Protein AF-A0A7Y2DDF2-F1 (afdb_monomer_lite)

pLDDT: mean 83.32, std 9.78, range [55.88, 95.44]

Sequence (86 aa):
MAVFEGVIYNARLLDDGAPDRLTLTVDAVLRPGDADEGPLLMPVPELIVLIGKPAADRLLPKYRAEGRIISHQGVAHLSFPFWEPG

Structure (mmCIF, N/CA/C/O backbone):
data_AF-A0A7Y2DDF2-F1
#
_entry.id   AF-A0A7Y2DDF2-F1
#
loop_
_atom_site.group_PDB
_atom_site.id
_atom_site.type_symbol
_atom_site.label_atom_id
_atom_site.label_alt_id
_atom_site.label_comp_id
_atom_site.label_asym_id
_atom_site.label_entity_id
_atom_site.label_seq_id
_atom_site.pdbx_PDB_ins_code
_atom_site.Cartn_x
_atom_site.Cartn_y
_atom_site.Cartn_z
_atom_site.occupancy
_atom_site.B_iso_or_equiv
_atom_site.auth_seq_id
_atom_site.auth_comp_id
_atom_site.auth_asym_id
_atom_site.auth_atom_id
_atom_site.pdbx_PDB_model_num
ATOM 1 N N . MET A 1 1 ? 5.549 -12.649 -2.991 1.00 65.00 1 MET A N 1
ATOM 2 C CA . MET A 1 1 ? 4.735 -11.816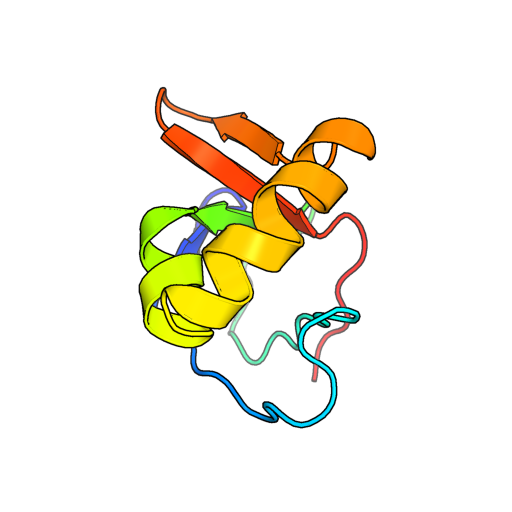 -2.087 1.00 65.00 1 MET A CA 1
ATOM 3 C C . MET A 1 1 ? 3.899 -12.740 -1.218 1.00 65.00 1 MET A C 1
ATOM 5 O O . MET A 1 1 ? 3.617 -13.846 -1.661 1.00 65.00 1 MET A O 1
ATOM 9 N N . ALA A 1 2 ? 3.561 -12.345 0.005 1.00 72.75 2 ALA A N 1
ATOM 10 C CA . ALA A 1 2 ? 2.670 -13.101 0.884 1.00 72.75 2 ALA A CA 1
ATOM 11 C C . ALA A 1 2 ? 1.567 -12.177 1.408 1.00 72.75 2 ALA A C 1
ATOM 13 O O . ALA A 1 2 ? 1.820 -10.997 1.635 1.00 72.75 2 ALA A O 1
ATOM 14 N N . VAL A 1 3 ? 0.361 -12.709 1.586 1.00 72.75 3 VAL A N 1
ATOM 15 C CA . VAL A 1 3 ? -0.761 -12.004 2.212 1.00 72.75 3 VAL A CA 1
ATOM 16 C C . VAL A 1 3 ? -1.221 -12.838 3.397 1.00 72.75 3 VAL A C 1
ATOM 18 O O . VAL A 1 3 ? -1.319 -14.057 3.279 1.00 72.75 3 VAL A O 1
ATOM 21 N N . PHE A 1 4 ? -1.447 -12.194 4.536 1.00 77.19 4 PHE A N 1
ATOM 22 C CA . PHE A 1 4 ? -2.021 -12.826 5.719 1.00 77.19 4 PHE A CA 1
ATOM 23 C C . PHE A 1 4 ? -2.936 -11.819 6.409 1.00 77.19 4 PHE A C 1
ATOM 25 O O . PHE A 1 4 ? -2.520 -10.683 6.636 1.00 77.19 4 PHE A O 1
ATOM 32 N N . GLU A 1 5 ? -4.180 -12.218 6.689 1.00 78.31 5 GLU A N 1
ATOM 33 C CA . GLU A 1 5 ? -5.214 -11.347 7.279 1.00 78.31 5 GLU A CA 1
ATOM 34 C C . GLU A 1 5 ? -5.365 -9.998 6.536 1.00 78.31 5 GLU A C 1
ATOM 36 O O . GLU A 1 5 ? -5.501 -8.935 7.141 1.00 78.31 5 GLU A O 1
ATOM 41 N N . GLY A 1 6 ? -5.284 -10.020 5.200 1.00 79.81 6 GLY A N 1
ATOM 42 C CA . GLY A 1 6 ? -5.380 -8.823 4.361 1.00 79.81 6 GLY A CA 1
ATOM 43 C C . GLY A 1 6 ? -4.146 -7.910 4.368 1.00 79.81 6 GLY A C 1
ATOM 44 O O . GLY A 1 6 ? -4.139 -6.908 3.656 1.00 79.81 6 GLY A O 1
ATOM 45 N N . VAL A 1 7 ? -3.083 -8.230 5.113 1.00 83.06 7 VAL A N 1
ATOM 46 C CA . VAL A 1 7 ? -1.832 -7.453 5.130 1.00 83.06 7 VAL A CA 1
ATOM 47 C C . VAL A 1 7 ? -0.825 -8.034 4.141 1.00 83.06 7 VAL A C 1
ATOM 49 O O . VAL A 1 7 ? -0.587 -9.241 4.098 1.00 83.06 7 VAL A O 1
ATOM 52 N N . ILE A 1 8 ? -0.229 -7.154 3.336 1.00 85.44 8 ILE A N 1
ATOM 53 C CA . ILE A 1 8 ? 0.770 -7.491 2.323 1.00 85.44 8 ILE A CA 1
ATOM 54 C C . ILE A 1 8 ? 2.152 -7.539 2.972 1.00 85.44 8 ILE A C 1
ATOM 56 O O . ILE A 1 8 ? 2.570 -6.589 3.629 1.00 85.44 8 ILE A O 1
ATOM 60 N N . TYR A 1 9 ? 2.875 -8.622 2.701 1.00 79.50 9 TYR A N 1
ATOM 61 C CA . TYR A 1 9 ? 4.261 -8.839 3.094 1.00 79.50 9 TYR A CA 1
ATOM 62 C C . TYR A 1 9 ? 5.115 -9.212 1.879 1.00 79.50 9 TYR A C 1
ATOM 64 O O . TYR A 1 9 ? 4.657 -9.890 0.949 1.00 79.50 9 TYR A O 1
ATOM 72 N N . ASN A 1 10 ? 6.404 -8.870 1.919 1.00 79.75 10 ASN A N 1
ATOM 73 C CA . ASN A 1 10 ? 7.385 -9.268 0.904 1.00 79.75 10 ASN A CA 1
ATOM 74 C C . ASN A 1 10 ? 6.973 -8.827 -0.512 1.00 79.75 10 ASN A C 1
ATOM 76 O O . ASN A 1 10 ? 6.955 -9.635 -1.454 1.00 79.75 10 ASN A O 1
ATOM 80 N N . ALA A 1 11 ? 6.595 -7.557 -0.651 1.00 83.06 11 ALA A N 1
ATOM 81 C CA . ALA A 1 11 ? 6.312 -6.954 -1.946 1.00 83.06 11 ALA A CA 1
ATOM 82 C C . ALA A 1 11 ? 7.598 -6.464 -2.630 1.00 83.06 11 ALA A C 1
ATOM 84 O O . ALA A 1 11 ? 8.627 -6.238 -1.995 1.00 83.06 11 ALA A O 1
ATOM 85 N N . ARG A 1 12 ? 7.539 -6.305 -3.954 1.00 84.00 12 ARG A N 1
ATOM 86 C CA . ARG A 1 12 ? 8.604 -5.688 -4.753 1.00 84.00 12 ARG A CA 1
ATOM 87 C C . ARG A 1 12 ? 7.994 -4.686 -5.720 1.00 84.00 12 ARG A C 1
ATOM 89 O O . ARG A 1 12 ? 6.909 -4.931 -6.244 1.00 84.00 12 ARG A O 1
ATOM 96 N N . LEU A 1 13 ? 8.695 -3.586 -5.969 1.00 82.50 13 LEU A N 1
ATOM 97 C CA . LEU A 1 13 ? 8.294 -2.627 -6.991 1.00 82.50 13 LEU A CA 1
ATOM 98 C C . LEU A 1 13 ? 8.578 -3.225 -8.374 1.00 82.50 13 LEU A C 1
ATOM 100 O O . LEU A 1 13 ? 9.683 -3.711 -8.615 1.00 82.50 13 LEU A O 1
ATOM 104 N N . LEU A 1 14 ? 7.572 -3.236 -9.249 1.00 84.12 14 LEU A N 1
ATOM 105 C CA . LEU A 1 14 ? 7.697 -3.762 -10.613 1.00 84.12 14 LEU A CA 1
ATOM 106 C C . LEU A 1 14 ? 7.988 -2.660 -11.639 1.00 84.12 14 LEU A C 1
ATOM 108 O O . LEU A 1 14 ? 8.744 -2.897 -12.574 1.00 84.12 14 LEU A O 1
ATOM 112 N N . ASP A 1 15 ? 7.403 -1.477 -11.446 1.00 80.19 15 ASP A N 1
ATOM 113 C CA . ASP A 1 15 ? 7.548 -0.308 -12.314 1.00 80.19 15 ASP A CA 1
ATOM 114 C C . ASP A 1 15 ? 7.458 0.968 -11.461 1.00 80.19 15 ASP A C 1
ATOM 116 O O . ASP A 1 15 ? 6.567 1.098 -10.617 1.00 80.19 15 ASP A O 1
ATOM 120 N N . ASP A 1 16 ? 8.397 1.891 -11.656 1.00 79.12 16 ASP A N 1
ATOM 121 C CA . ASP A 1 16 ? 8.487 3.174 -10.957 1.00 79.12 16 ASP A CA 1
ATOM 122 C C . ASP A 1 16 ? 8.121 4.380 -11.841 1.00 79.12 16 ASP A C 1
ATOM 124 O O . ASP A 1 16 ? 8.128 5.518 -11.363 1.00 79.12 16 ASP A O 1
ATOM 128 N N . GLY A 1 17 ? 7.738 4.152 -13.103 1.00 81.69 17 GLY A N 1
ATOM 129 C CA . GLY A 1 17 ? 7.449 5.199 -14.084 1.00 81.69 17 GLY A CA 1
ATOM 130 C C . GLY A 1 17 ? 6.201 6.038 -13.784 1.00 81.69 17 GLY A C 1
ATOM 131 O O . GLY A 1 17 ? 6.090 7.168 -14.264 1.00 81.69 17 GLY A O 1
ATOM 132 N N . ALA A 1 18 ? 5.273 5.526 -12.967 1.00 78.81 18 ALA A N 1
ATOM 133 C CA . ALA A 1 18 ? 4.027 6.202 -12.590 1.00 78.81 18 ALA A CA 1
ATOM 134 C C . ALA A 1 18 ? 3.715 6.044 -11.086 1.00 78.81 18 ALA A C 1
ATOM 136 O O . ALA A 1 18 ? 2.750 5.378 -10.700 1.00 78.81 18 ALA A O 1
ATOM 137 N N . PRO A 1 19 ? 4.508 6.662 -10.193 1.00 75.88 19 PRO A N 1
ATOM 138 C CA . PRO A 1 19 ? 4.402 6.423 -8.754 1.00 75.88 19 PRO A CA 1
ATOM 139 C C . PRO A 1 19 ? 3.099 6.978 -8.149 1.00 75.88 19 PRO A C 1
ATOM 141 O O . PRO A 1 19 ? 2.713 6.594 -7.051 1.00 75.88 19 PRO A O 1
ATOM 144 N N . 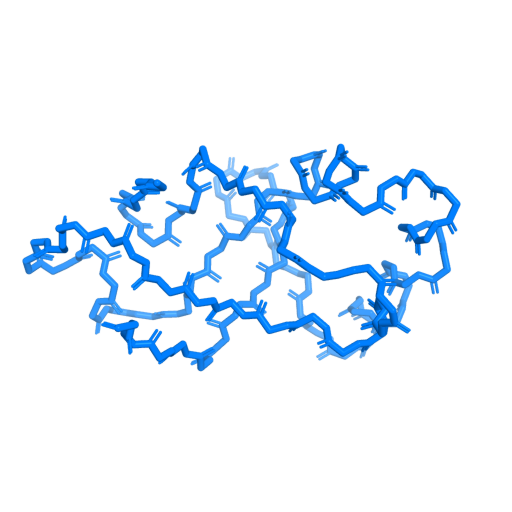ASP A 1 20 ? 2.406 7.885 -8.838 1.00 77.94 20 ASP A N 1
ATOM 145 C CA . ASP A 1 20 ? 1.094 8.419 -8.458 1.00 77.94 20 ASP A CA 1
ATOM 146 C C . ASP A 1 20 ? -0.084 7.492 -8.793 1.00 77.94 20 ASP A C 1
ATOM 148 O O . ASP A 1 20 ? -1.202 7.749 -8.348 1.00 77.94 20 ASP A O 1
ATOM 152 N N . ARG A 1 21 ? 0.156 6.408 -9.539 1.00 77.56 21 ARG A N 1
ATOM 153 C CA . ARG A 1 21 ? -0.847 5.408 -9.925 1.00 77.56 21 ARG A CA 1
ATOM 154 C C . ARG A 1 21 ? -0.421 4.008 -9.499 1.00 77.56 21 ARG A C 1
ATOM 156 O O . ARG A 1 21 ? -0.372 3.094 -10.314 1.00 77.56 21 ARG A O 1
ATOM 163 N N . LEU A 1 22 ? -0.112 3.843 -8.214 1.00 78.44 22 LEU A N 1
ATOM 164 C CA . LEU A 1 22 ? 0.274 2.538 -7.679 1.00 78.44 22 LEU A CA 1
ATOM 165 C C . LEU A 1 22 ? -0.848 1.514 -7.859 1.00 78.44 22 LEU A C 1
ATOM 167 O O . LEU A 1 22 ? -1.928 1.646 -7.275 1.00 78.44 22 LEU A O 1
ATOM 171 N N . THR A 1 23 ? -0.544 0.480 -8.630 1.00 79.25 23 THR A N 1
ATOM 172 C CA . THR A 1 23 ? -1.343 -0.730 -8.789 1.00 79.25 23 THR A CA 1
ATOM 173 C C . THR A 1 23 ? -0.698 -1.871 -8.009 1.00 79.25 23 THR A C 1
ATOM 175 O O . THR A 1 23 ? 0.518 -1.907 -7.814 1.00 79.25 23 THR A O 1
ATOM 178 N N . LEU A 1 24 ? -1.528 -2.789 -7.517 1.00 80.12 24 LEU A N 1
ATOM 179 C CA . LEU A 1 24 ? -1.076 -3.984 -6.816 1.00 80.12 24 LEU A CA 1
ATOM 180 C C . LEU A 1 24 ? -1.437 -5.205 -7.655 1.00 80.12 24 LEU A C 1
ATOM 182 O O . LEU A 1 24 ? -2.617 -5.499 -7.838 1.00 80.12 24 LEU A O 1
ATOM 186 N N . THR A 1 25 ? -0.416 -5.917 -8.120 1.00 74.69 25 THR A N 1
ATOM 187 C CA . THR A 1 25 ? -0.567 -7.238 -8.735 1.00 74.69 25 THR A CA 1
ATOM 188 C C . THR A 1 25 ? -0.226 -8.297 -7.702 1.00 74.69 25 THR A C 1
ATOM 190 O O . THR A 1 25 ? 0.847 -8.248 -7.089 1.00 74.69 25 THR A O 1
ATOM 193 N N . VAL A 1 26 ? -1.135 -9.251 -7.503 1.00 71.56 26 VAL A N 1
ATOM 194 C CA . VAL A 1 26 ? -0.956 -10.318 -6.520 1.00 71.56 26 VAL A CA 1
ATOM 195 C C . VAL A 1 26 ? -0.536 -11.608 -7.208 1.00 71.56 26 VAL A C 1
ATOM 197 O O . VAL A 1 26 ? -1.351 -12.282 -7.823 1.00 71.56 26 VAL A O 1
ATOM 200 N N . ASP A 1 27 ? 0.745 -11.952 -7.058 1.00 70.12 27 ASP A N 1
ATOM 201 C CA . ASP A 1 27 ? 1.296 -13.274 -7.378 1.00 70.12 27 ASP A CA 1
ATOM 202 C C . ASP A 1 27 ? 1.635 -13.994 -6.061 1.00 70.12 27 ASP A C 1
ATOM 204 O O . ASP A 1 27 ? 2.747 -13.903 -5.518 1.00 70.12 27 ASP A O 1
ATOM 208 N N . ALA A 1 28 ? 0.600 -14.583 -5.462 1.00 67.75 28 ALA A N 1
ATOM 209 C CA . ALA A 1 28 ? 0.669 -15.312 -4.204 1.00 67.75 28 ALA A CA 1
ATOM 210 C C . ALA A 1 28 ? -0.348 -16.459 -4.197 1.00 67.75 28 ALA A C 1
ATOM 212 O O . ALA A 1 28 ? -1.442 -16.341 -4.745 1.00 67.75 28 ALA A O 1
ATOM 213 N N . VAL A 1 29 ? -0.008 -17.560 -3.521 1.00 69.25 29 VAL A N 1
ATOM 214 C CA . VAL A 1 29 ? -0.990 -18.602 -3.198 1.00 69.25 29 VAL A CA 1
ATOM 215 C C . VAL A 1 29 ? -1.885 -18.060 -2.089 1.00 69.25 29 VAL A C 1
ATOM 217 O O . VAL A 1 29 ? -1.453 -17.989 -0.940 1.00 69.25 29 VAL A O 1
ATOM 220 N N . LEU A 1 30 ? -3.107 -17.668 -2.443 1.00 73.56 30 LEU A N 1
ATOM 221 C CA . LEU A 1 30 ? -4.117 -17.196 -1.499 1.00 73.56 30 LEU A CA 1
ATOM 222 C C . LEU A 1 30 ? -4.923 -18.379 -0.959 1.00 73.56 30 LEU A C 1
ATOM 224 O O . LEU A 1 30 ? -5.341 -19.263 -1.712 1.00 73.56 30 LEU A O 1
ATOM 228 N N . ARG A 1 31 ? -5.137 -18.407 0.353 1.00 75.38 31 ARG A N 1
ATOM 229 C CA . ARG A 1 31 ? -6.087 -19.301 1.015 1.00 75.38 31 ARG A CA 1
ATOM 230 C C . ARG A 1 31 ? -7.396 -18.553 1.270 1.00 75.38 31 ARG A C 1
ATOM 232 O O . ARG A 1 31 ? -7.388 -17.323 1.314 1.00 75.38 31 ARG A O 1
ATOM 239 N N . PRO A 1 32 ? -8.509 -19.282 1.474 1.00 75.31 32 PRO A N 1
ATOM 240 C CA . PRO A 1 32 ? -9.761 -18.659 1.882 1.00 75.31 32 PRO A CA 1
ATOM 241 C C . PRO A 1 32 ? -9.554 -17.737 3.090 1.00 75.31 32 PRO A C 1
ATOM 243 O O . PRO A 1 32 ? -9.003 -18.175 4.102 1.00 75.31 32 PRO A O 1
ATOM 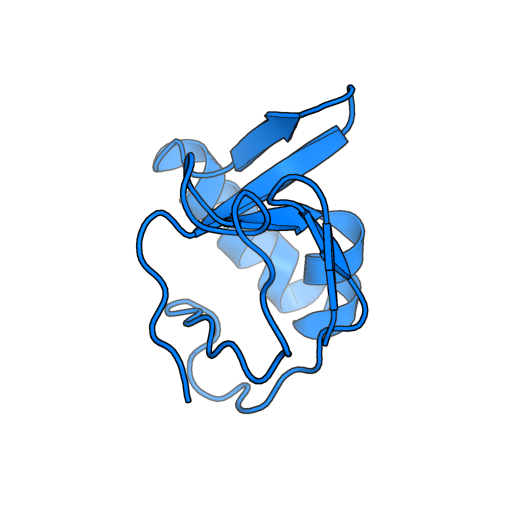246 N N . GLY A 1 33 ? -9.981 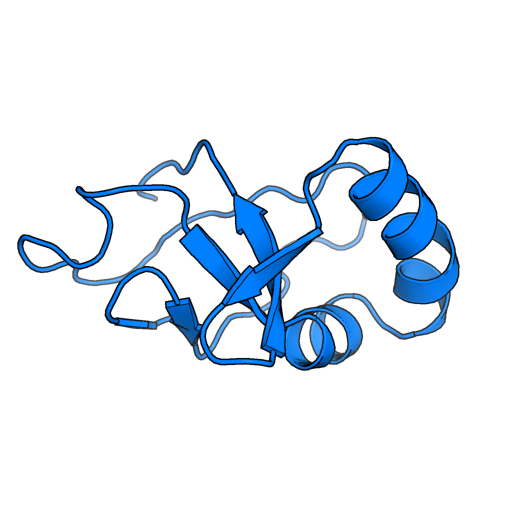-16.482 2.958 1.00 72.00 33 GLY A N 1
ATOM 247 C CA . GLY A 1 33 ? -9.841 -15.444 3.986 1.00 72.00 33 GLY A CA 1
ATOM 248 C C . GLY A 1 33 ? -8.577 -14.578 3.892 1.00 72.00 33 GLY A C 1
ATOM 249 O O . GLY A 1 33 ? -8.513 -13.550 4.559 1.00 72.00 33 GLY A O 1
ATOM 250 N N . ASP A 1 34 ? -7.596 -14.910 3.044 1.00 72.88 34 ASP A N 1
ATOM 251 C CA . ASP A 1 34 ? -6.379 -14.089 2.915 1.00 72.88 34 ASP A CA 1
ATOM 252 C C . ASP A 1 34 ? -6.650 -12.752 2.201 1.00 72.88 34 ASP A C 1
ATOM 254 O O . ASP A 1 34 ? -6.044 -11.736 2.545 1.00 72.88 34 ASP A O 1
ATOM 258 N N . ALA A 1 35 ? -7.556 -12.740 1.217 1.00 71.94 35 ALA A N 1
ATOM 259 C CA . ALA A 1 35 ? -7.869 -11.559 0.400 1.00 71.94 35 ALA A CA 1
ATOM 260 C C . ALA A 1 35 ? -9.375 -11.357 0.137 1.00 71.94 35 ALA A C 1
ATOM 262 O O . ALA A 1 35 ? -9.761 -10.436 -0.586 1.00 71.94 35 ALA A O 1
ATOM 263 N N . ASP A 1 36 ? -10.219 -12.214 0.716 1.00 70.25 36 ASP A N 1
ATOM 264 C CA . ASP A 1 36 ? -11.636 -12.334 0.350 1.00 70.25 36 ASP A CA 1
ATOM 265 C C . ASP A 1 36 ? -12.552 -11.423 1.190 1.00 70.25 36 ASP A C 1
ATOM 267 O O . ASP A 1 36 ? -13.704 -11.187 0.829 1.00 70.25 36 ASP A O 1
ATOM 271 N N . GLU A 1 37 ? -12.052 -10.903 2.317 1.00 71.00 37 GLU A N 1
ATOM 272 C CA . GLU A 1 37 ? -12.855 -10.198 3.329 1.00 71.00 37 GLU A CA 1
ATOM 273 C C . GLU A 1 37 ? -12.690 -8.668 3.312 1.00 71.00 37 GLU A C 1
ATOM 275 O O . GLU A 1 37 ? -13.311 -7.965 4.113 1.00 71.00 37 GLU A O 1
ATOM 280 N N . GLY A 1 38 ? -11.880 -8.111 2.405 1.00 77.88 38 GLY A N 1
ATOM 281 C CA . GLY A 1 38 ? -11.661 -6.669 2.374 1.00 77.88 38 GLY A CA 1
ATOM 282 C C . GLY A 1 38 ? -10.481 -6.197 1.524 1.00 77.88 38 GLY A C 1
ATOM 283 O O . GLY A 1 38 ? -9.919 -6.961 0.741 1.00 77.88 38 GLY A O 1
ATOM 284 N N . PRO A 1 39 ? -10.111 -4.910 1.649 1.00 85.38 39 PRO A N 1
ATOM 285 C CA . PRO A 1 39 ? -8.969 -4.353 0.940 1.00 85.38 39 PRO A CA 1
ATOM 286 C C . PRO A 1 39 ? -7.658 -4.996 1.393 1.00 85.38 39 PRO A C 1
ATOM 288 O O . PRO A 1 39 ? -7.470 -5.262 2.579 1.00 85.38 39 PRO A O 1
ATOM 291 N N . LEU A 1 40 ? -6.705 -5.111 0.470 1.00 88.50 40 LEU A N 1
ATOM 292 C CA . LEU A 1 40 ? -5.332 -5.459 0.824 1.00 88.50 40 LEU A CA 1
ATOM 293 C C . LEU A 1 40 ? -4.598 -4.236 1.379 1.00 88.50 40 LEU A C 1
ATOM 295 O O . LEU A 1 40 ? -4.770 -3.110 0.901 1.00 88.50 40 LEU A O 1
ATOM 299 N N . LEU A 1 41 ? -3.780 -4.451 2.401 1.00 91.19 41 LEU A N 1
ATOM 300 C CA . LEU A 1 41 ? -3.161 -3.399 3.196 1.00 91.19 41 LEU A CA 1
ATOM 301 C C . LEU A 1 41 ? -1.641 -3.458 3.073 1.00 91.19 41 LEU A C 1
ATOM 303 O O . LEU A 1 41 ? -1.012 -4.425 3.486 1.00 91.19 41 LEU A O 1
ATOM 307 N N . MET A 1 42 ? -1.039 -2.391 2.550 1.00 91.44 42 MET A N 1
ATOM 308 C CA . MET A 1 42 ? 0.415 -2.221 2.519 1.00 91.44 42 MET A CA 1
ATOM 309 C C . MET A 1 42 ? 0.857 -1.345 3.693 1.00 91.44 42 MET A C 1
ATOM 311 O O . MET A 1 42 ? 0.439 -0.182 3.742 1.00 91.44 42 MET A O 1
ATOM 315 N N . PRO A 1 43 ? 1.719 -1.816 4.609 1.00 94.06 43 PRO A N 1
ATOM 316 C CA . PRO A 1 43 ? 2.274 -0.963 5.654 1.00 94.06 43 PRO A CA 1
ATOM 317 C C . PRO A 1 43 ? 2.975 0.262 5.052 1.00 94.06 43 PRO A C 1
ATOM 319 O O . PRO A 1 43 ? 3.800 0.144 4.146 1.00 94.06 43 PRO A O 1
ATOM 322 N N . VAL A 1 44 ? 2.689 1.463 5.564 1.00 94.44 44 VAL A N 1
ATOM 323 C CA . VAL A 1 44 ? 3.320 2.704 5.072 1.00 94.44 44 VAL A CA 1
ATOM 324 C C . VAL A 1 44 ? 4.858 2.665 5.142 1.00 94.44 44 VAL A C 1
ATOM 326 O O . VAL A 1 44 ? 5.486 3.145 4.198 1.00 94.44 44 VAL A O 1
ATOM 329 N N . PRO A 1 45 ? 5.501 2.099 6.185 1.00 93.44 45 PRO A N 1
ATOM 330 C CA . PRO A 1 45 ? 6.955 1.946 6.194 1.00 93.44 45 PRO A CA 1
ATOM 331 C C . PRO A 1 45 ? 7.482 1.103 5.026 1.00 93.44 45 PRO A C 1
ATOM 333 O O . PRO A 1 45 ? 8.462 1.491 4.396 1.00 93.44 45 PRO A O 1
ATOM 336 N N . GLU A 1 46 ? 6.810 -0.003 4.698 1.00 91.62 46 GLU A N 1
ATOM 337 C CA . GLU A 1 46 ? 7.191 -0.867 3.574 1.00 91.62 46 GLU A CA 1
ATOM 338 C C . GLU A 1 46 ? 6.965 -0.153 2.238 1.00 91.62 46 GLU A C 1
ATOM 340 O O . GLU A 1 46 ? 7.856 -0.132 1.393 1.00 91.62 46 GLU A O 1
ATOM 345 N N . LEU A 1 47 ? 5.849 0.568 2.093 1.00 90.31 47 LEU A N 1
ATOM 346 C CA . LEU A 1 47 ? 5.601 1.425 0.934 1.00 90.31 47 LEU A CA 1
ATOM 347 C C . LEU A 1 47 ? 6.736 2.438 0.708 1.00 90.31 47 LEU A C 1
ATOM 349 O O . LEU A 1 47 ? 7.183 2.602 -0.423 1.00 90.31 47 LEU A O 1
ATOM 353 N N . ILE A 1 48 ? 7.214 3.107 1.766 1.00 93.12 48 ILE A N 1
ATOM 354 C CA . ILE A 1 48 ? 8.315 4.084 1.681 1.00 93.12 48 ILE A CA 1
ATOM 355 C C . ILE A 1 48 ? 9.607 3.422 1.197 1.00 93.12 48 ILE A C 1
ATOM 357 O O . ILE A 1 48 ? 10.335 4.026 0.409 1.00 93.12 48 ILE A O 1
ATOM 361 N N . VAL A 1 49 ? 9.894 2.203 1.661 1.00 91.50 49 VAL A N 1
ATOM 362 C CA . VAL A 1 49 ? 11.056 1.430 1.202 1.00 91.50 49 VAL A CA 1
ATOM 363 C C . VAL A 1 49 ? 10.920 1.091 -0.283 1.00 91.50 49 VAL A C 1
ATOM 365 O O . VAL A 1 49 ? 11.897 1.216 -1.015 1.00 91.50 49 VAL A O 1
ATOM 368 N N . LEU A 1 50 ? 9.717 0.729 -0.736 1.00 87.38 50 LEU A N 1
ATOM 369 C CA . LEU A 1 50 ? 9.460 0.339 -2.122 1.00 87.38 50 LEU A CA 1
ATOM 370 C C . LEU A 1 50 ? 9.582 1.506 -3.103 1.00 87.38 50 LEU A C 1
ATOM 372 O O . LEU A 1 50 ? 10.318 1.401 -4.075 1.00 87.38 50 LEU A O 1
ATOM 376 N N . ILE A 1 51 ? 8.870 2.611 -2.864 1.00 87.69 51 ILE A N 1
ATOM 377 C CA . ILE A 1 51 ? 8.792 3.732 -3.824 1.00 87.69 51 ILE A CA 1
ATOM 378 C C . ILE A 1 51 ? 9.848 4.817 -3.575 1.00 87.69 51 ILE A C 1
ATOM 380 O O . ILE A 1 51 ? 9.971 5.768 -4.347 1.00 87.69 51 ILE A O 1
ATOM 384 N N . GLY A 1 52 ? 10.583 4.710 -2.469 1.00 90.06 52 GLY A N 1
ATOM 385 C CA . GLY A 1 52 ? 11.543 5.704 -2.017 1.00 90.06 52 GLY A CA 1
ATOM 386 C C . GLY A 1 52 ? 10.904 6.905 -1.310 1.00 90.06 52 GLY A C 1
ATOM 387 O O . GLY A 1 52 ? 9.794 7.360 -1.610 1.00 90.06 52 GLY A O 1
ATOM 388 N N . LYS A 1 53 ? 11.659 7.484 -0.370 1.00 90.31 53 LYS A N 1
ATOM 389 C CA . LYS A 1 53 ? 11.210 8.617 0.454 1.00 90.31 53 LYS A CA 1
ATOM 390 C C . LYS A 1 53 ? 10.752 9.853 -0.347 1.00 90.31 53 LYS A C 1
ATOM 392 O O . LYS A 1 53 ? 9.698 10.385 -0.003 1.00 90.31 53 LYS A O 1
ATOM 397 N N . PRO A 1 54 ? 11.447 10.305 -1.412 1.00 91.81 54 PRO A N 1
ATOM 398 C CA . PRO A 1 54 ? 11.006 11.482 -2.166 1.00 91.81 54 PRO A CA 1
ATOM 399 C C . PRO A 1 54 ? 9.625 11.310 -2.816 1.00 91.81 54 PRO A C 1
ATOM 401 O O . PRO A 1 54 ? 8.811 12.234 -2.805 1.00 91.81 54 PRO A O 1
ATOM 404 N N . ALA A 1 55 ? 9.335 10.125 -3.362 1.00 89.62 55 ALA A N 1
ATOM 405 C CA . ALA A 1 55 ? 8.022 9.831 -3.925 1.00 89.62 55 ALA A CA 1
ATOM 406 C C . ALA A 1 55 ? 6.967 9.717 -2.817 1.00 89.62 55 ALA A C 1
ATOM 408 O O . ALA A 1 55 ? 5.884 10.288 -2.943 1.00 89.62 55 ALA A O 1
ATOM 409 N N . ALA A 1 56 ? 7.299 9.055 -1.705 1.00 92.62 56 ALA A N 1
ATOM 410 C CA . ALA A 1 56 ? 6.396 8.916 -0.569 1.00 92.62 56 ALA A CA 1
ATOM 411 C C . ALA A 1 56 ? 5.986 10.267 0.038 1.00 92.62 56 ALA A C 1
ATOM 413 O O . ALA A 1 56 ? 4.798 10.487 0.266 1.00 92.62 56 ALA A O 1
ATOM 414 N N . ASP A 1 57 ? 6.925 11.199 0.227 1.00 93.56 57 ASP A N 1
ATOM 415 C CA . ASP A 1 57 ? 6.633 12.536 0.763 1.00 93.56 57 ASP A CA 1
ATOM 416 C C . ASP A 1 57 ? 5.637 13.305 -0.127 1.00 93.56 57 ASP A C 1
ATOM 418 O O . ASP A 1 57 ? 4.779 14.033 0.373 1.00 93.56 57 ASP A O 1
ATOM 422 N N . ARG A 1 58 ? 5.697 13.099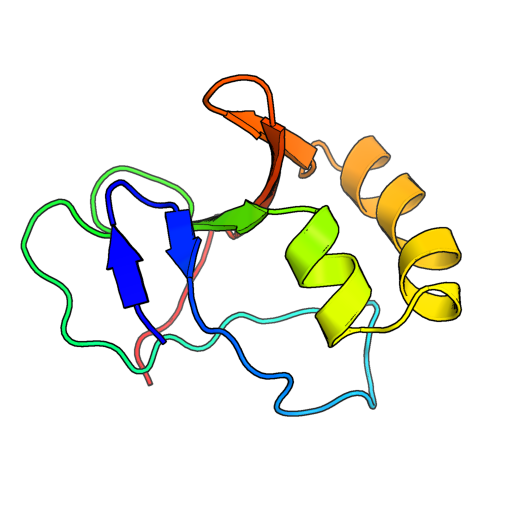 -1.451 1.00 92.38 58 ARG A N 1
ATOM 423 C CA . ARG A 1 58 ? 4.773 13.703 -2.424 1.00 92.38 58 ARG A CA 1
ATOM 424 C C . ARG A 1 58 ? 3.393 13.037 -2.444 1.00 92.38 58 ARG A C 1
ATOM 426 O O . ARG A 1 58 ? 2.399 13.703 -2.735 1.00 92.38 58 ARG A O 1
ATOM 433 N N . LEU A 1 59 ? 3.325 11.728 -2.210 1.00 93.00 59 LEU A N 1
ATOM 434 C CA . LEU A 1 59 ? 2.132 10.916 -2.476 1.00 93.00 59 LEU A CA 1
ATOM 435 C C . LEU A 1 59 ? 1.312 10.596 -1.230 1.00 93.00 59 LEU A C 1
ATOM 437 O O . LEU A 1 59 ? 0.085 10.606 -1.296 1.00 93.00 59 LEU A O 1
ATOM 441 N N . LEU A 1 60 ? 1.955 10.379 -0.080 1.00 94.38 60 LEU A N 1
ATOM 442 C CA . LEU A 1 60 ? 1.260 10.077 1.173 1.00 94.38 60 LEU A CA 1
ATOM 443 C C . LEU A 1 60 ? 0.212 11.136 1.557 1.00 94.38 60 LEU A C 1
ATOM 445 O O . LEU A 1 60 ? -0.871 10.738 1.989 1.00 94.38 60 LEU A O 1
ATOM 449 N N . PRO A 1 61 ? 0.447 12.455 1.388 1.00 95.12 61 PRO A N 1
ATOM 450 C CA . PRO A 1 61 ? -0.593 13.451 1.634 1.00 95.12 61 PRO A CA 1
ATOM 451 C C . PRO A 1 61 ? -1.828 13.270 0.741 1.00 95.12 61 PRO A C 1
ATOM 453 O O . PRO A 1 61 ? -2.945 13.421 1.230 1.00 95.12 61 PRO A O 1
ATOM 456 N N . LYS A 1 62 ? -1.642 12.894 -0.533 1.00 93.50 62 LYS A N 1
ATOM 457 C CA . LYS A 1 62 ? -2.746 12.638 -1.472 1.00 93.50 62 LYS A CA 1
ATOM 458 C C . LYS A 1 62 ? -3.551 11.417 -1.042 1.00 93.50 62 LYS A C 1
ATOM 460 O O . LYS A 1 62 ? -4.755 11.525 -0.849 1.00 93.50 62 LYS A O 1
ATOM 465 N N . TYR A 1 63 ? -2.876 10.304 -0.751 1.00 92.62 63 TYR A N 1
ATOM 466 C CA . TYR A 1 63 ? -3.541 9.091 -0.270 1.00 92.62 63 TYR A CA 1
ATOM 467 C C . TYR A 1 63 ? -4.292 9.309 1.049 1.00 92.62 63 TYR A C 1
ATOM 469 O O . TYR A 1 63 ? -5.359 8.736 1.248 1.00 92.62 63 TYR A O 1
ATOM 477 N N . ARG A 1 64 ? -3.775 10.158 1.950 1.00 93.69 64 ARG A N 1
ATOM 478 C CA . ARG A 1 64 ? -4.509 10.555 3.164 1.00 93.69 64 ARG A CA 1
ATOM 479 C C . ARG A 1 64 ? -5.757 11.366 2.837 1.00 93.69 64 ARG A C 1
ATOM 481 O O . ARG A 1 64 ? -6.809 11.077 3.394 1.00 93.69 64 ARG A O 1
ATOM 488 N N . ALA A 1 65 ? -5.647 12.355 1.952 1.00 93.25 65 ALA A N 1
ATOM 489 C CA . ALA A 1 65 ? -6.781 13.180 1.538 1.00 93.25 65 ALA A CA 1
ATOM 490 C C . ALA A 1 65 ? -7.875 12.355 0.832 1.00 93.25 65 ALA A C 1
ATOM 492 O O . ALA A 1 65 ? -9.056 12.635 0.993 1.00 93.25 65 ALA A O 1
ATOM 493 N N . GLU A 1 66 ? -7.481 11.305 0.112 1.00 91.19 66 GLU A N 1
ATOM 494 C CA . GLU A 1 66 ? -8.372 10.337 -0.542 1.00 91.19 66 GLU A CA 1
ATOM 495 C C . GLU A 1 66 ? -8.957 9.288 0.424 1.00 91.19 66 GLU A C 1
ATOM 497 O O . GLU A 1 66 ? -9.704 8.412 -0.002 1.00 91.19 66 GLU A O 1
ATOM 502 N N . GLY A 1 67 ? -8.605 9.323 1.716 1.00 91.75 67 GLY A N 1
ATOM 503 C CA . GLY A 1 67 ? -9.072 8.345 2.705 1.00 91.75 67 GLY A CA 1
ATOM 504 C C . GLY A 1 67 ? -8.474 6.942 2.540 1.00 91.75 67 GLY A C 1
ATOM 505 O O . GLY A 1 67 ? -8.970 5.988 3.131 1.00 91.75 67 GLY A O 1
ATOM 506 N N . ARG A 1 68 ? -7.397 6.798 1.758 1.00 93.12 68 ARG A N 1
ATOM 507 C CA . ARG A 1 68 ? -6.751 5.508 1.465 1.00 93.12 68 ARG A CA 1
ATOM 508 C C . ARG A 1 68 ? -5.730 5.074 2.512 1.00 93.12 68 ARG A C 1
ATOM 510 O O . ARG A 1 68 ? -5.279 3.933 2.469 1.00 93.12 68 ARG A O 1
ATOM 517 N N . ILE A 1 69 ? -5.335 5.963 3.423 1.00 95.25 69 ILE A N 1
ATOM 518 C CA . ILE A 1 69 ? -4.472 5.609 4.554 1.00 95.25 69 ILE A CA 1
ATOM 519 C C . ILE A 1 69 ? -5.345 5.275 5.758 1.00 95.25 69 ILE A C 1
ATOM 521 O O . ILE A 1 69 ? -5.988 6.163 6.314 1.00 95.25 69 ILE A O 1
ATOM 525 N N . ILE A 1 70 ? -5.330 4.012 6.176 1.00 94.06 70 ILE A N 1
ATOM 526 C CA . ILE A 1 70 ? -6.117 3.519 7.309 1.00 94.06 70 ILE A CA 1
ATOM 527 C C . ILE A 1 70 ? -5.210 3.059 8.452 1.00 94.06 70 ILE A C 1
ATOM 529 O O . ILE A 1 70 ? -4.041 2.733 8.241 1.00 94.06 70 ILE A O 1
ATOM 533 N N . SER A 1 71 ? -5.750 3.027 9.670 1.00 93.38 71 SER A N 1
ATOM 534 C CA . SER A 1 71 ? -5.088 2.391 10.811 1.00 93.38 71 SER A CA 1
ATOM 535 C C . SER A 1 71 ? -5.553 0.943 10.917 1.00 93.38 71 SER A C 1
ATOM 537 O O . SER A 1 71 ? -6.753 0.688 10.999 1.00 93.38 71 SER A O 1
ATOM 539 N N . HIS A 1 72 ? -4.612 0.005 10.931 1.00 89.56 72 HIS A N 1
ATOM 540 C CA . HIS A 1 72 ? -4.865 -1.414 11.157 1.00 89.56 72 HIS A CA 1
ATOM 541 C C . HIS A 1 72 ? -3.813 -1.932 12.138 1.00 89.56 72 HIS A C 1
ATOM 543 O O . HIS A 1 72 ? -2.623 -1.679 11.954 1.00 89.56 72 HIS A O 1
ATOM 549 N N . GLN A 1 73 ? -4.257 -2.565 13.229 1.00 89.19 73 GLN A N 1
ATOM 550 C CA . GLN A 1 73 ? -3.390 -3.035 14.323 1.00 89.19 73 GLN A CA 1
ATOM 551 C C . GLN A 1 73 ? -2.431 -1.952 14.876 1.00 89.19 73 GLN A C 1
ATOM 553 O O . GLN A 1 73 ? -1.306 -2.230 15.279 1.00 89.19 73 GLN A O 1
ATOM 558 N N . GLY A 1 74 ? -2.867 -0.685 14.882 1.00 90.00 74 GLY A N 1
ATOM 559 C CA . GLY A 1 74 ? -2.066 0.448 15.367 1.00 90.00 74 GLY A CA 1
ATOM 560 C C . GLY A 1 74 ? -1.011 0.970 14.384 1.00 90.00 74 GLY A C 1
ATOM 561 O O . GLY A 1 74 ? -0.264 1.883 14.732 1.00 90.00 74 GLY A O 1
ATOM 562 N N . VAL A 1 75 ? -0.959 0.442 13.157 1.00 92.75 75 VAL A N 1
ATOM 563 C CA . VAL A 1 75 ? -0.017 0.857 12.108 1.00 92.75 75 VAL A CA 1
ATOM 564 C C . VAL A 1 75 ? -0.774 1.462 10.923 1.00 92.75 75 VAL A C 1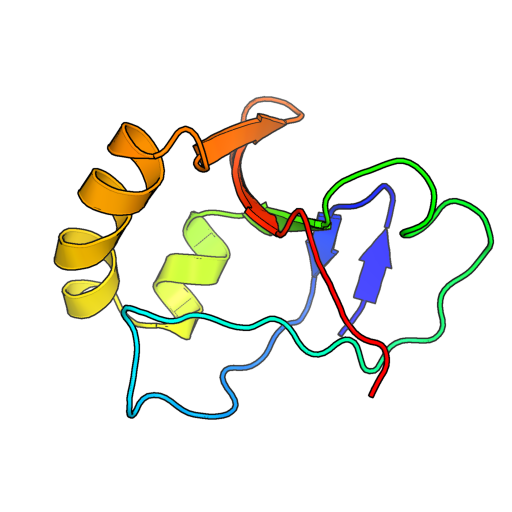
ATOM 566 O O . VAL A 1 75 ? -1.863 1.018 10.553 1.00 92.75 75 VAL A O 1
ATOM 569 N N . ALA A 1 76 ? -0.197 2.500 10.314 1.00 95.31 76 ALA A N 1
ATOM 570 C CA . ALA A 1 76 ? -0.748 3.115 9.111 1.00 95.31 76 ALA A CA 1
ATOM 571 C C . ALA A 1 76 ? -0.493 2.234 7.880 1.00 95.31 76 ALA A C 1
ATOM 573 O O . ALA A 1 76 ? 0.652 1.862 7.609 1.00 95.31 76 ALA A O 1
ATOM 574 N N . HIS A 1 77 ? -1.544 1.976 7.107 1.00 95.44 77 HIS A N 1
ATOM 575 C CA . HIS A 1 77 ? -1.500 1.177 5.887 1.00 95.44 77 HIS A CA 1
ATOM 576 C C . HIS A 1 77 ? -2.120 1.930 4.712 1.00 95.44 77 HIS A C 1
ATOM 578 O O . HIS A 1 77 ? -3.119 2.627 4.881 1.00 95.44 77 HIS A O 1
ATOM 584 N N . LEU A 1 78 ? -1.549 1.766 3.520 1.00 93.81 78 LEU A N 1
ATOM 585 C CA . LEU A 1 78 ? -2.205 2.113 2.266 1.00 93.81 78 LEU A CA 1
ATOM 586 C C . LEU A 1 78 ? -3.167 0.989 1.876 1.00 93.81 78 LEU A C 1
ATOM 588 O O . LEU A 1 78 ? -2.764 -0.166 1.755 1.00 93.81 78 LEU A O 1
ATOM 592 N N . SER A 1 79 ? -4.428 1.354 1.672 1.00 92.62 79 SER A N 1
ATOM 593 C CA . SER A 1 79 ? -5.497 0.451 1.268 1.00 92.62 79 SER A CA 1
ATOM 594 C C . SER A 1 79 ? -5.562 0.300 -0.257 1.00 92.62 79 SER A C 1
ATOM 596 O O . SER A 1 79 ? -5.600 1.285 -1.014 1.00 92.62 79 SER A O 1
ATOM 598 N N . PHE A 1 80 ? -5.603 -0.956 -0.696 1.00 87.75 80 PHE A N 1
ATOM 599 C CA . PHE A 1 80 ? -5.872 -1.394 -2.060 1.00 87.75 80 PHE A CA 1
ATOM 600 C C . PHE A 1 80 ? -7.260 -2.054 -2.091 1.00 87.75 80 PHE A C 1
ATOM 602 O O . PHE A 1 80 ? -7.377 -3.248 -1.816 1.00 87.75 80 PHE A O 1
ATOM 609 N N . PRO A 1 81 ? -8.328 -1.279 -2.371 1.00 77.38 81 PRO A N 1
ATOM 610 C CA . PRO A 1 81 ? -9.705 -1.784 -2.369 1.00 77.38 81 PRO A CA 1
ATOM 611 C C . PRO A 1 81 ? -10.015 -2.700 -3.552 1.00 77.38 81 PRO A C 1
ATOM 613 O O . PRO A 1 81 ? -10.949 -3.490 -3.483 1.00 77.38 81 PRO A O 1
ATOM 616 N N . PHE A 1 82 ? -9.231 -2.592 -4.621 1.00 72.81 82 PHE A N 1
ATOM 617 C CA . PHE A 1 82 ? -9.306 -3.452 -5.789 1.00 72.81 82 PHE A CA 1
ATOM 618 C C . PHE A 1 82 ? -7.918 -4.036 -6.027 1.00 72.81 82 PHE A C 1
ATOM 620 O O . PHE A 1 82 ? -6.921 -3.308 -5.990 1.00 72.81 82 PHE A O 1
ATOM 627 N N . TRP A 1 83 ? -7.869 -5.343 -6.245 1.00 70.06 83 TRP A N 1
ATOM 628 C CA . TRP A 1 83 ? -6.670 -6.092 -6.587 1.00 70.06 83 TRP A CA 1
ATOM 629 C C . TRP A 1 83 ? -7.024 -7.091 -7.688 1.00 70.06 83 TRP A C 1
ATOM 631 O O . TRP A 1 83 ? -8.161 -7.558 -7.761 1.00 70.06 83 TRP A O 1
ATOM 641 N N . GLU A 1 84 ? -6.060 -7.392 -8.554 1.00 60.06 84 GLU A N 1
ATOM 642 C CA . GLU A 1 84 ? -6.209 -8.403 -9.600 1.00 60.06 84 GLU A CA 1
ATOM 643 C C . GLU A 1 84 ? -5.197 -9.534 -9.357 1.00 60.06 84 GLU A C 1
ATOM 645 O O . GLU A 1 84 ? -4.027 -9.251 -9.050 1.00 60.06 84 GLU A O 1
ATOM 650 N N . PRO A 1 85 ? -5.623 -10.808 -9.456 1.00 58.78 85 PRO A N 1
ATOM 651 C CA . PRO A 1 85 ? -4.688 -11.921 -9.532 1.00 58.78 85 PRO A CA 1
ATOM 652 C C . PRO A 1 85 ? -3.889 -11.822 -10.839 1.00 58.78 85 PRO A C 1
ATOM 654 O O . PRO A 1 85 ? -4.456 -11.515 -11.890 1.00 58.78 85 PRO A O 1
ATOM 657 N N . GLY A 1 86 ? -2.575 -12.036 -10.743 1.00 55.88 86 GLY A N 1
ATOM 658 C CA . GLY A 1 86 ? -1.678 -12.121 -11.901 1.00 55.88 86 GLY A CA 1
ATOM 659 C C . GLY A 1 86 ? -1.793 -13.435 -12.663 1.00 55.88 86 GLY A C 1
ATOM 660 O O . GLY A 1 86 ? -2.220 -14.442 -12.055 1.00 55.88 86 GLY A O 1
#

Foldseek 3Di:
DDFAQLEDDDDADPDQPCLLDDADEDPDDDDPRRPDPFWRWYFLVVVCVHNPVVSSVVRVVVQVVVVQWDADPNTTTGTHRDYDYD

Secondary structure (DSSP, 8-state):
-EEETTEEES---S--S-TTS---EE-S-PPTTSSSSS-EEEEHHHHHHHH-HHHHHHHHHHHHHTT-EEEETTEEEEEES--EE-

Radius of gyration: 12.38 Å; chains: 1; bounding box: 24×33×30 Å